Protein AF-A0A3M2X7N0-F1 (afdb_monomer)

InterPro domains:
  IPR009057 Homedomain-like superfamily [SSF46689] (22-74)
  IPR030828 TyrR-like, helix-turn-helix domain [PF18024] (26-74)

Sequence (74 aa):
AAERFALGLELELEGGDAEQAPPPGGGLSDQVESFERALIAAELARPHSSVRSLAEALGVPRKTLHDKLRKHGL

Secondary structure (DSSP, 8-state):
-------S-SS--S------PPP-SSSHHHHHHHHHHHHHHHHHTS--SSHHHHHHHTTS-HHHHHHHHHHHT-

Foldseek 3Di:
DDDDDDDDPPDDPDDDPPVPPDPQPDDPVSVVLVVLLVVLVVLVVDDDPDCVRSCVVVVHDSVVVVVSCVVNVD

Structure (mmCIF, N/CA/C/O backbone):
data_AF-A0A3M2X7N0-F1
#
_entry.id   AF-A0A3M2X7N0-F1
#
loop_
_atom_site.group_PDB
_atom_site.id
_atom_site.type_symbol
_atom_site.label_atom_id
_atom_site.label_alt_id
_atom_site.label_comp_id
_atom_site.label_asym_id
_atom_site.label_entity_id
_atom_site.label_seq_id
_atom_site.pdbx_PDB_ins_code
_atom_site.Cartn_x
_atom_site.Cartn_y
_atom_site.Cartn_z
_atom_site.occupancy
_atom_site.B_iso_or_equiv
_atom_site.auth_seq_id
_atom_site.auth_comp_id
_atom_site.auth_asym_id
_atom_site.auth_atom_id
_atom_site.pdbx_PDB_model_num
ATOM 1 N N . ALA A 1 1 ? -15.136 32.598 10.227 1.00 39.38 1 ALA A N 1
ATOM 2 C CA . ALA A 1 1 ? -16.191 31.770 9.612 1.00 39.38 1 ALA A CA 1
ATOM 3 C C . ALA A 1 1 ? -15.504 30.683 8.797 1.00 39.38 1 ALA A C 1
ATOM 5 O O . ALA A 1 1 ? -14.516 31.001 8.149 1.00 39.38 1 ALA A O 1
ATOM 6 N N . ALA A 1 2 ? -15.936 29.426 8.898 1.00 42.22 2 ALA A N 1
ATOM 7 C CA . ALA A 1 2 ? -15.372 28.312 8.135 1.00 42.22 2 ALA A CA 1
ATOM 8 C C . ALA A 1 2 ? -16.529 27.580 7.449 1.00 42.22 2 ALA A C 1
ATOM 10 O O . ALA A 1 2 ? -17.419 27.069 8.127 1.00 42.22 2 ALA A O 1
ATOM 11 N N . GLU A 1 3 ? -16.538 27.590 6.121 1.00 48.84 3 GLU A N 1
ATOM 12 C CA . GLU A 1 3 ? -17.586 26.984 5.302 1.00 48.84 3 GLU A CA 1
ATOM 13 C C . GLU A 1 3 ? -17.178 25.546 4.951 1.00 48.84 3 GLU A C 1
ATOM 15 O O . GLU A 1 3 ? -16.097 25.308 4.411 1.00 48.84 3 GLU A O 1
ATOM 20 N N . ARG A 1 4 ? -18.021 24.568 5.307 1.00 57.12 4 ARG A N 1
ATOM 21 C CA . ARG A 1 4 ? -17.872 23.163 4.901 1.00 57.12 4 ARG A CA 1
ATOM 22 C C . ARG A 1 4 ? -18.582 22.961 3.566 1.00 57.12 4 ARG A C 1
ATOM 24 O O . ARG A 1 4 ? -19.807 22.972 3.525 1.00 57.12 4 ARG A O 1
ATOM 31 N N . PHE A 1 5 ? -17.821 22.699 2.511 1.00 54.47 5 PHE A N 1
ATOM 32 C CA . PHE A 1 5 ? -18.347 22.140 1.267 1.00 54.47 5 PHE A CA 1
ATOM 33 C C . PHE A 1 5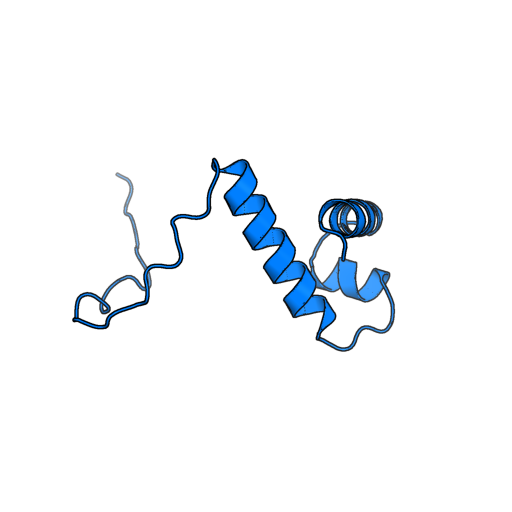 ? -18.292 20.609 1.343 1.00 54.47 5 PHE A C 1
ATOM 35 O O . PHE A 1 5 ? -17.211 20.024 1.309 1.00 54.47 5 PHE A O 1
ATOM 42 N N . ALA A 1 6 ? -19.451 19.960 1.461 1.00 62.22 6 ALA A N 1
ATOM 43 C CA . ALA A 1 6 ? -19.591 18.520 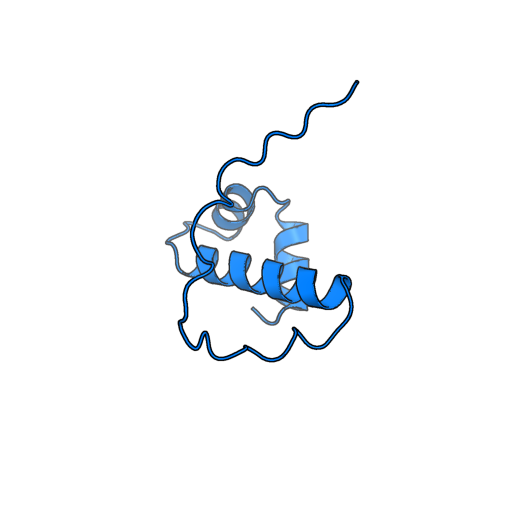1.269 1.00 62.22 6 ALA A CA 1
ATOM 44 C C . ALA A 1 6 ? -19.950 18.263 -0.202 1.00 62.22 6 ALA A C 1
ATOM 46 O O . ALA A 1 6 ? -21.103 18.386 -0.602 1.00 62.22 6 ALA A O 1
ATOM 47 N N . LEU A 1 7 ? -18.951 17.952 -1.025 1.00 57.19 7 LEU A N 1
ATOM 48 C CA . LEU A 1 7 ? -19.173 17.442 -2.377 1.00 57.19 7 LEU A CA 1
ATOM 49 C C . LEU A 1 7 ? -19.419 15.930 -2.281 1.00 57.19 7 LEU A C 1
ATOM 51 O O . LEU A 1 7 ? -18.494 15.186 -1.969 1.00 57.19 7 LEU A O 1
ATOM 55 N N . GLY A 1 8 ? -20.657 15.494 -2.548 1.00 58.75 8 GLY A N 1
ATOM 56 C CA . GLY A 1 8 ? -20.975 14.087 -2.838 1.00 58.75 8 GLY A CA 1
ATOM 57 C C . GLY A 1 8 ? -21.607 13.254 -1.717 1.00 58.75 8 GLY A C 1
ATOM 58 O O . GLY A 1 8 ? -21.394 12.050 -1.694 1.00 58.75 8 GLY A O 1
ATOM 59 N N . LEU A 1 9 ? -22.366 13.859 -0.796 1.00 52.16 9 LEU A N 1
ATOM 60 C CA . LEU A 1 9 ? -23.091 13.135 0.267 1.00 52.16 9 LEU A CA 1
ATOM 61 C C . LEU A 1 9 ? -24.599 13.431 0.268 1.00 52.16 9 LEU A C 1
ATOM 63 O O . LEU A 1 9 ? -25.253 13.372 1.305 1.00 52.16 9 LEU A O 1
ATOM 67 N N . GLU A 1 10 ? -25.153 13.752 -0.899 1.00 54.94 10 GLU A N 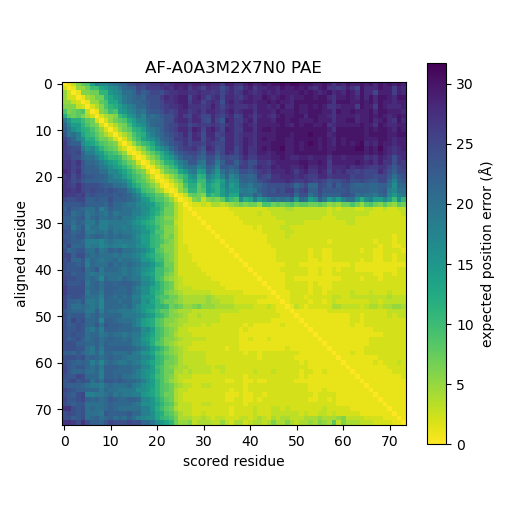1
ATOM 68 C CA . GLU A 1 10 ? -26.595 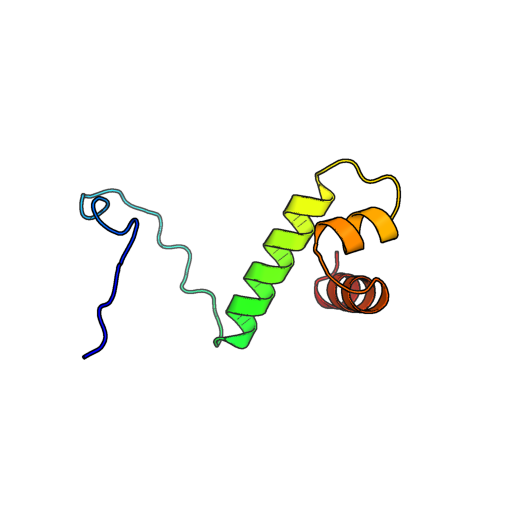13.705 -1.117 1.00 54.94 10 GLU A CA 1
ATOM 69 C C . GLU A 1 10 ? -26.912 12.499 -1.998 1.00 54.94 10 GLU A C 1
ATOM 71 O O . GLU A 1 10 ? -26.340 12.368 -3.076 1.00 54.94 10 GLU A O 1
ATOM 76 N N . LEU A 1 11 ? -27.847 11.675 -1.514 1.00 52.75 11 LEU A N 1
ATOM 77 C C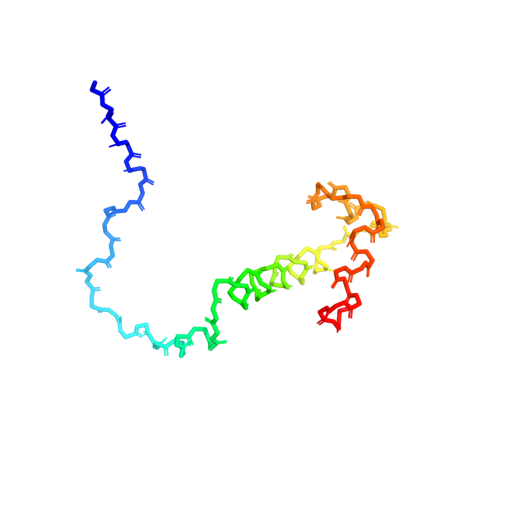A . LEU A 1 11 ? -28.462 10.502 -2.149 1.00 52.75 11 LEU A CA 1
ATOM 78 C C . LEU A 1 11 ? -27.734 9.168 -1.958 1.00 52.75 11 LEU A C 1
ATOM 80 O O . LEU A 1 11 ? -27.197 8.609 -2.899 1.00 52.75 11 LEU A O 1
ATOM 84 N N . GLU A 1 12 ? -27.838 8.619 -0.747 1.00 49.66 12 GLU A N 1
ATOM 85 C CA . GLU A 1 12 ? -28.067 7.177 -0.534 1.00 49.66 12 GLU A CA 1
ATOM 86 C C . GLU A 1 12 ? -28.644 6.962 0.882 1.00 49.66 12 GLU A C 1
ATOM 88 O O . GLU A 1 12 ? -28.122 6.248 1.731 1.00 49.66 12 GLU A O 1
ATOM 93 N N . LEU A 1 13 ? -29.748 7.661 1.165 1.00 54.09 13 LEU A N 1
ATOM 94 C CA . LEU A 1 13 ? -30.646 7.367 2.286 1.00 54.09 13 LEU A CA 1
ATOM 95 C C . LEU A 1 13 ? -31.940 6.762 1.727 1.00 54.09 13 LEU A C 1
ATOM 97 O O . LEU A 1 13 ? -33.021 7.278 1.980 1.00 54.09 13 LEU A O 1
ATOM 101 N N . GLU A 1 14 ? -31.840 5.693 0.934 1.00 48.78 14 GLU A N 1
ATOM 102 C CA . GLU A 1 14 ? -33.016 4.899 0.565 1.00 48.78 14 GLU A CA 1
ATOM 103 C C . GLU A 1 14 ? -32.659 3.414 0.400 1.00 48.78 14 GLU A C 1
ATOM 105 O O . GLU A 1 14 ? -32.233 2.956 -0.653 1.00 48.78 14 GLU A O 1
ATOM 110 N N . GLY A 1 15 ? -32.816 2.672 1.500 1.00 51.81 15 GLY A N 1
ATOM 111 C CA . GLY A 1 15 ? -33.375 1.317 1.500 1.00 51.81 15 GLY A CA 1
ATOM 112 C C . GLY A 1 15 ? -32.774 0.265 0.567 1.00 51.81 15 GLY A C 1
ATOM 113 O O . GLY A 1 15 ? -33.505 -0.326 -0.222 1.00 51.81 15 GLY A O 1
ATOM 114 N N . GLY A 1 16 ? -31.497 -0.065 0.738 1.00 40.41 16 GLY A N 1
ATOM 115 C CA . GLY A 1 16 ? -30.963 -1.359 0.319 1.00 40.41 16 GLY A CA 1
ATOM 116 C C . GLY A 1 16 ? -30.243 -2.003 1.491 1.00 40.41 16 GLY A C 1
ATOM 117 O O . GLY A 1 16 ? -29.429 -1.337 2.127 1.00 40.41 16 GLY A O 1
ATOM 118 N N . ASP A 1 17 ? -30.547 -3.269 1.782 1.00 48.12 17 ASP A N 1
ATOM 119 C CA . ASP A 1 17 ? -29.723 -4.176 2.587 1.00 48.12 17 ASP A CA 1
ATOM 120 C C . ASP A 1 17 ? -28.299 -4.215 2.002 1.00 48.12 17 ASP A C 1
ATOM 122 O O . ASP A 1 17 ? -27.906 -5.127 1.274 1.00 48.12 17 ASP A O 1
ATOM 126 N N . ALA A 1 18 ? -27.505 -3.187 2.290 1.00 51.88 18 ALA A N 1
ATOM 127 C CA . ALA A 1 18 ? -26.068 -3.293 2.264 1.00 51.88 18 ALA A CA 1
ATOM 128 C C . ALA A 1 18 ? -25.758 -4.189 3.452 1.00 51.88 18 ALA A C 1
ATOM 130 O O . ALA A 1 18 ? -25.707 -3.711 4.587 1.00 51.88 18 ALA A O 1
ATOM 131 N N . GLU A 1 19 ? -25.677 -5.493 3.173 1.00 48.59 19 GLU A N 1
ATOM 132 C CA . GLU A 1 19 ? -25.065 -6.506 4.018 1.00 48.59 19 GLU A CA 1
ATOM 133 C C . GLU A 1 19 ? -23.977 -5.814 4.826 1.00 48.59 19 GLU A C 1
ATOM 135 O O . GLU A 1 19 ? -22.962 -5.380 4.273 1.00 48.59 19 GLU A O 1
ATOM 140 N N . GLN A 1 20 ? -24.290 -5.551 6.099 1.00 50.19 20 GLN A N 1
ATOM 141 C CA . GLN A 1 20 ? -23.419 -4.813 6.989 1.00 50.19 20 GLN A CA 1
ATOM 142 C C . GLN A 1 20 ? -22.194 -5.694 7.138 1.00 50.19 20 GLN A C 1
ATOM 144 O O . GLN A 1 20 ? -22.164 -6.595 7.977 1.00 50.19 20 GLN A O 1
ATOM 149 N N . ALA A 1 21 ? -21.201 -5.463 6.275 1.00 58.06 21 ALA A N 1
ATOM 150 C CA . ALA A 1 21 ? -19.867 -5.972 6.468 1.00 58.06 21 ALA A CA 1
ATOM 151 C C . ALA A 1 21 ? -19.554 -5.661 7.934 1.00 58.06 21 ALA A C 1
ATOM 153 O O . ALA A 1 21 ? -19.738 -4.503 8.341 1.00 58.06 21 ALA A O 1
ATOM 154 N N . PRO A 1 22 ? -19.223 -6.682 8.749 1.00 58.41 22 PRO A N 1
ATOM 155 C CA . PRO A 1 22 ? -19.048 -6.494 10.178 1.00 58.41 22 PRO A CA 1
ATOM 156 C C . PRO A 1 22 ? -18.152 -5.274 10.381 1.00 58.41 22 PRO A C 1
ATOM 158 O O . PRO A 1 22 ? -17.200 -5.122 9.602 1.00 58.41 22 PRO A O 1
ATOM 161 N N . PRO A 1 23 ? -18.469 -4.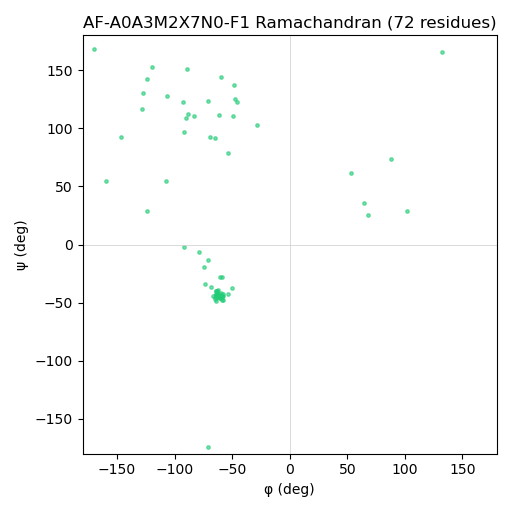385 11.349 1.00 58.75 23 PRO A N 1
ATOM 162 C CA . PRO A 1 23 ? -17.668 -3.190 11.576 1.00 58.75 23 PRO A CA 1
ATOM 163 C C . PRO A 1 23 ? -16.217 -3.652 11.601 1.00 58.75 23 PRO A C 1
ATOM 165 O O . PRO A 1 23 ? -15.953 -4.627 12.315 1.00 58.75 23 PRO A O 1
ATOM 168 N N . PRO A 1 24 ? -15.334 -3.075 10.762 1.00 59.72 24 PRO A N 1
ATOM 169 C CA . PRO A 1 24 ? -13.984 -3.583 10.589 1.00 59.72 24 PRO A CA 1
ATOM 170 C C . PRO A 1 24 ? -13.410 -3.766 11.984 1.00 59.72 24 PRO A C 1
ATOM 172 O O . PRO A 1 24 ? -13.301 -2.803 12.743 1.00 59.72 24 PRO A O 1
ATOM 175 N N . GLY A 1 25 ? -13.224 -5.028 12.373 1.00 61.00 25 GLY A N 1
ATOM 176 C CA . GLY A 1 25 ? -12.895 -5.359 13.746 1.00 61.00 25 GLY A CA 1
ATOM 177 C C . GLY A 1 25 ? -11.568 -4.698 14.058 1.00 61.00 25 GLY A C 1
ATOM 178 O O . GLY A 1 25 ? -10.564 -5.075 13.463 1.00 61.00 25 GLY A O 1
ATOM 179 N N . GLY A 1 26 ? -11.579 -3.693 14.932 1.00 73.06 26 GLY A N 1
ATOM 180 C CA . GLY A 1 26 ? -10.366 -2.988 15.313 1.00 73.06 26 GLY A CA 1
ATOM 181 C C . GLY A 1 26 ? -10.454 -1.464 15.287 1.00 73.06 26 GLY A C 1
ATOM 182 O O . GLY A 1 26 ? -11.399 -0.852 14.783 1.00 73.06 26 GLY A O 1
ATOM 183 N N . GLY A 1 27 ? -9.456 -0.839 15.906 1.00 92.88 27 GLY A N 1
ATOM 184 C CA . GLY A 1 27 ? -9.352 0.615 15.999 1.00 92.88 27 GLY A CA 1
ATOM 185 C C . GLY A 1 27 ? -9.014 1.260 14.652 1.00 92.88 27 GLY A C 1
ATOM 186 O O . GLY A 1 27 ? -8.896 0.595 13.626 1.00 92.88 27 GLY A O 1
ATOM 187 N N . LEU A 1 28 ? -8.784 2.578 14.655 1.00 91.25 28 LEU A N 1
ATOM 188 C CA . LEU A 1 28 ? -8.372 3.322 13.454 1.00 91.25 28 LEU A CA 1
ATOM 189 C C . LEU A 1 28 ? -7.174 2.671 12.740 1.00 91.25 28 LEU A C 1
ATOM 191 O O . LEU A 1 28 ? -7.132 2.652 11.515 1.00 91.25 28 LEU A O 1
ATOM 195 N N . SER A 1 29 ? -6.224 2.117 13.501 1.00 90.69 29 SER A N 1
ATOM 196 C CA . SER A 1 29 ? -5.056 1.430 12.940 1.00 90.69 29 SER A CA 1
ATOM 197 C C . SER A 1 29 ? -5.454 0.253 12.051 1.00 90.69 29 SER A C 1
ATOM 199 O O . SER A 1 29 ? -4.979 0.157 10.925 1.00 90.69 29 SER A O 1
ATOM 201 N N . ASP A 1 30 ? -6.364 -0.601 12.517 1.00 92.06 30 ASP A N 1
ATOM 202 C CA . ASP A 1 30 ? -6.776 -1.806 11.792 1.00 92.06 30 ASP A CA 1
ATOM 203 C C . ASP A 1 30 ? -7.555 -1.447 10.518 1.00 92.06 30 ASP A C 1
ATOM 205 O O . ASP A 1 30 ? -7.371 -2.052 9.461 1.00 92.06 30 ASP A O 1
ATOM 209 N N . GLN A 1 31 ? -8.367 -0.389 10.586 1.00 92.56 31 GLN A N 1
ATOM 210 C CA . GLN A 1 31 ? -9.092 0.138 9.428 1.00 92.56 31 GLN A CA 1
ATOM 211 C C . GLN A 1 31 ? -8.143 0.696 8.366 1.00 92.56 31 GLN A C 1
ATOM 213 O O . GLN A 1 31 ? -8.292 0.387 7.182 1.00 92.56 31 GLN A O 1
ATOM 218 N N . VAL A 1 32 ? -7.141 1.475 8.784 1.00 95.06 32 VAL A N 1
ATOM 219 C CA . VAL A 1 32 ? -6.102 1.989 7.883 1.00 95.06 32 VAL A CA 1
ATOM 220 C C . VAL A 1 32 ? -5.327 0.832 7.255 1.00 95.06 32 VAL A C 1
ATOM 222 O O . VAL A 1 32 ? -5.113 0.839 6.049 1.00 95.06 32 VAL A O 1
ATOM 225 N N . GLU A 1 33 ? -4.968 -0.197 8.023 1.00 94.12 33 GLU A N 1
ATOM 226 C CA . GLU A 1 33 ? -4.259 -1.368 7.497 1.00 94.12 33 GLU A CA 1
ATOM 227 C C . GLU A 1 33 ? -5.079 -2.157 6.473 1.00 94.12 33 GLU A C 1
ATOM 229 O O . GLU A 1 33 ? -4.547 -2.550 5.433 1.00 94.12 33 GLU A O 1
ATOM 234 N N . SER A 1 34 ? -6.372 -2.364 6.733 1.00 93.56 34 SER A N 1
ATOM 235 C CA . SER A 1 34 ? -7.282 -3.009 5.783 1.00 93.56 34 SER A CA 1
ATOM 236 C C . SER A 1 34 ? -7.388 -2.209 4.483 1.00 93.56 34 SER A C 1
ATOM 238 O O . SER A 1 34 ? -7.308 -2.774 3.389 1.00 93.56 34 SER A O 1
ATOM 240 N N . PHE A 1 35 ? -7.529 -0.887 4.595 1.00 95.69 35 PHE A N 1
ATOM 241 C CA . PHE A 1 35 ? -7.610 0.005 3.444 1.00 95.69 35 PHE A CA 1
ATOM 242 C C . PHE A 1 35 ? -6.307 0.017 2.632 1.00 95.69 35 PHE A C 1
ATOM 244 O O . PHE A 1 35 ? -6.335 -0.149 1.413 1.00 95.69 35 PHE A O 1
ATOM 251 N N . GLU A 1 36 ? -5.155 0.133 3.296 1.00 96.94 36 GLU A N 1
ATOM 252 C CA . GLU A 1 36 ? -3.843 0.067 2.646 1.00 96.94 36 GLU A CA 1
ATOM 253 C C . GLU A 1 36 ? -3.642 -1.266 1.916 1.00 96.94 36 GLU A C 1
ATOM 255 O O . GLU A 1 36 ? -3.226 -1.276 0.755 1.00 96.94 36 GLU A O 1
ATOM 260 N N . ARG A 1 37 ? -3.991 -2.392 2.553 1.00 97.44 37 ARG A N 1
ATOM 261 C CA . ARG A 1 37 ? -3.931 -3.717 1.924 1.00 97.44 37 ARG A CA 1
ATOM 262 C C . ARG A 1 37 ? -4.795 -3.780 0.665 1.00 97.44 37 ARG A C 1
ATOM 264 O O . ARG A 1 37 ? -4.341 -4.315 -0.346 1.00 97.44 37 ARG A O 1
ATOM 271 N N . ALA A 1 38 ? -6.017 -3.250 0.716 1.00 96.81 38 ALA A N 1
ATOM 272 C CA . ALA A 1 38 ? -6.928 -3.240 -0.425 1.00 96.81 38 ALA A CA 1
ATOM 273 C C . ALA A 1 38 ? -6.375 -2.412 -1.596 1.00 96.81 38 ALA A C 1
ATOM 275 O O . ALA A 1 38 ? -6.398 -2.882 -2.733 1.00 96.81 38 ALA A O 1
ATOM 276 N N . LEU A 1 39 ? -5.814 -1.228 -1.327 1.00 97.81 39 LEU A N 1
ATOM 277 C CA . LEU A 1 39 ? -5.197 -0.388 -2.358 1.00 97.81 39 LEU A CA 1
ATOM 278 C C . LEU A 1 39 ? -3.989 -1.062 -3.014 1.00 97.81 39 LEU A C 1
ATOM 280 O O . LEU A 1 39 ? -3.878 -1.067 -4.238 1.00 97.81 39 LEU A O 1
ATOM 284 N N . ILE A 1 40 ? -3.103 -1.668 -2.217 1.00 97.38 40 ILE A N 1
ATOM 285 C CA . ILE A 1 40 ? -1.924 -2.362 -2.750 1.00 97.38 40 ILE A CA 1
ATOM 286 C C . ILE A 1 40 ? -2.352 -3.564 -3.600 1.00 97.38 40 ILE A C 1
ATOM 288 O O . ILE A 1 40 ? -1.822 -3.756 -4.691 1.00 97.38 40 ILE A O 1
ATOM 292 N N . ALA A 1 41 ? -3.329 -4.351 -3.139 1.00 97.81 41 ALA A N 1
ATOM 293 C CA . ALA A 1 41 ? -3.849 -5.494 -3.887 1.00 97.81 41 ALA A CA 1
ATOM 294 C C . ALA A 1 41 ? -4.519 -5.075 -5.209 1.00 97.81 41 ALA A C 1
ATOM 296 O O . ALA A 1 41 ? -4.304 -5.715 -6.238 1.00 97.81 41 ALA A O 1
ATOM 297 N N . ALA A 1 42 ? -5.289 -3.984 -5.200 1.00 97.69 42 ALA A N 1
ATOM 298 C CA . ALA A 1 42 ? -5.912 -3.442 -6.404 1.00 97.69 42 ALA A CA 1
ATOM 299 C C . ALA A 1 42 ? -4.867 -2.967 -7.426 1.00 97.69 42 ALA A C 1
ATOM 301 O O . ALA A 1 42 ? -5.020 -3.201 -8.624 1.00 97.69 42 ALA A O 1
ATOM 302 N N . GLU A 1 43 ? -3.788 -2.333 -6.965 1.00 98.12 43 GLU A N 1
ATOM 303 C CA . GLU A 1 43 ? -2.723 -1.862 -7.849 1.00 98.12 43 GLU A CA 1
ATOM 304 C C . GLU A 1 43 ? -1.851 -3.012 -8.377 1.00 98.12 43 GLU A C 1
ATOM 306 O O . GLU A 1 43 ? -1.442 -2.983 -9.536 1.00 98.12 43 GLU A O 1
ATOM 311 N N . LEU A 1 44 ? -1.631 -4.066 -7.580 1.00 96.56 44 LEU A N 1
ATOM 312 C CA . LEU A 1 44 ? -0.960 -5.303 -8.007 1.00 96.56 44 LEU A CA 1
ATOM 313 C C . LEU A 1 44 ? -1.698 -6.029 -9.141 1.00 96.56 44 LEU A C 1
ATOM 315 O O . LEU A 1 44 ? -1.061 -6.719 -9.934 1.00 96.56 44 LEU A O 1
ATOM 319 N N . ALA A 1 45 ? -3.022 -5.878 -9.237 1.00 97.44 45 ALA A N 1
ATOM 320 C CA . ALA A 1 45 ? -3.808 -6.446 -10.332 1.00 97.44 45 ALA A CA 1
ATOM 321 C C . ALA A 1 45 ? -3.571 -5.731 -11.678 1.00 97.44 45 ALA A C 1
ATOM 323 O O . ALA A 1 45 ? -3.966 -6.241 -12.729 1.00 97.44 45 ALA A O 1
ATOM 324 N N . ARG A 1 46 ? -2.933 -4.554 -11.669 1.00 97.56 46 ARG A N 1
ATOM 325 C CA . ARG A 1 46 ? -2.562 -3.809 -12.877 1.00 97.56 46 ARG A CA 1
ATOM 326 C C . ARG A 1 46 ? -1.171 -4.236 -13.364 1.00 97.56 46 ARG A C 1
ATOM 328 O O . ARG A 1 46 ? -0.322 -4.629 -12.565 1.00 97.56 46 ARG A O 1
ATOM 335 N N . PRO A 1 47 ? -0.893 -4.154 -14.675 1.00 97.25 47 PRO A N 1
ATOM 336 C CA . PRO A 1 47 ? 0.422 -4.488 -15.203 1.00 97.25 47 PRO A CA 1
ATOM 337 C C . PRO A 1 47 ? 1.464 -3.433 -14.808 1.00 97.25 47 PRO A C 1
ATOM 339 O O . PRO A 1 47 ? 1.341 -2.262 -15.160 1.00 97.25 47 PRO A O 1
ATOM 342 N N . HIS A 1 48 ? 2.535 -3.877 -14.148 1.00 97.06 48 HIS A N 1
ATOM 343 C CA . HIS A 1 48 ? 3.703 -3.062 -13.801 1.00 97.06 48 HIS A CA 1
ATOM 344 C C . HIS A 1 48 ? 4.973 -3.698 -14.356 1.00 97.06 48 HIS A C 1
ATOM 346 O O . HIS A 1 48 ? 5.144 -4.913 -14.316 1.00 97.06 48 HIS A O 1
ATOM 352 N N . SER A 1 49 ? 5.909 -2.878 -14.829 1.00 96.31 49 SER A N 1
ATOM 353 C CA . SER A 1 49 ? 7.197 -3.363 -15.349 1.00 96.31 49 SER A CA 1
ATOM 354 C C . SER A 1 49 ? 8.159 -3.825 -14.247 1.00 96.31 49 SER A C 1
ATOM 356 O O . SER A 1 49 ? 9.130 -4.529 -14.514 1.00 96.31 49 SER A O 1
ATOM 358 N N . SER A 1 50 ? 7.932 -3.386 -13.005 1.00 96.75 50 SER A N 1
ATOM 359 C CA . SER A 1 50 ? 8.752 -3.712 -11.838 1.00 96.75 50 SER A CA 1
ATOM 360 C C . SER A 1 50 ? 8.086 -3.253 -10.536 1.00 96.75 50 SER A C 1
ATOM 362 O O . SER A 1 50 ? 7.189 -2.411 -10.544 1.00 96.75 50 SER A O 1
ATOM 364 N N . VAL A 1 51 ? 8.616 -3.699 -9.391 1.00 94.88 51 VAL A N 1
ATOM 365 C CA . VAL A 1 51 ? 8.226 -3.190 -8.057 1.00 94.88 51 VAL A CA 1
ATOM 366 C C . VAL A 1 51 ? 8.467 -1.681 -7.925 1.00 94.88 51 VAL A C 1
ATOM 368 O O . VAL A 1 51 ? 7.771 -0.997 -7.183 1.00 94.88 51 VAL A O 1
ATOM 371 N N . ARG A 1 52 ? 9.447 -1.135 -8.658 1.00 97.44 52 ARG A N 1
ATOM 372 C CA . ARG A 1 52 ? 9.668 0.314 -8.716 1.00 97.44 52 ARG A CA 1
ATOM 373 C C . ARG A 1 52 ? 8.476 1.032 -9.344 1.00 97.44 52 ARG A C 1
ATOM 375 O O . ARG A 1 52 ? 8.013 1.996 -8.755 1.00 97.44 52 ARG A O 1
ATOM 382 N N . SER A 1 53 ? 8.002 0.541 -10.490 1.00 98.12 53 SER A N 1
ATOM 383 C CA . SER A 1 53 ? 6.832 1.087 -11.190 1.00 98.12 53 SER A CA 1
ATOM 384 C C . SER A 1 53 ? 5.594 1.062 -10.293 1.00 98.12 53 SER A C 1
ATOM 386 O O . SER A 1 53 ? 4.890 2.057 -10.197 1.00 98.12 53 SER A O 1
ATOM 388 N N . LEU A 1 54 ? 5.387 -0.039 -9.565 1.00 98.19 54 LEU A N 1
ATOM 389 C CA . LEU A 1 54 ? 4.300 -0.161 -8.592 1.00 98.19 54 LEU A CA 1
ATOM 390 C C . LEU A 1 54 ? 4.423 0.863 -7.448 1.00 98.19 54 LEU A C 1
ATOM 392 O O . LEU A 1 54 ? 3.447 1.508 -7.080 1.00 98.19 54 LEU A O 1
ATOM 396 N N . ALA A 1 55 ? 5.624 1.038 -6.889 1.00 98.06 55 ALA A N 1
ATOM 397 C CA . ALA A 1 55 ? 5.868 2.011 -5.823 1.00 98.06 55 ALA A CA 1
ATOM 398 C C . ALA A 1 55 ? 5.642 3.458 -6.293 1.00 98.06 55 ALA A C 1
ATOM 400 O O . ALA A 1 55 ? 5.060 4.255 -5.562 1.00 98.06 55 ALA A O 1
ATOM 401 N N . GLU A 1 56 ? 6.070 3.777 -7.518 1.00 98.25 56 GLU A N 1
ATOM 402 C CA . GLU A 1 56 ? 5.829 5.072 -8.160 1.00 98.25 56 GLU A CA 1
ATOM 403 C C . GLU A 1 56 ? 4.329 5.309 -8.396 1.00 98.25 56 GLU A C 1
ATOM 405 O O . GLU A 1 56 ? 3.839 6.385 -8.061 1.00 98.25 56 GLU A O 1
ATOM 410 N N . ALA A 1 57 ? 3.584 4.301 -8.869 1.00 98.06 57 ALA A N 1
ATOM 411 C CA . ALA A 1 57 ? 2.132 4.383 -9.056 1.00 98.06 57 ALA A CA 1
ATOM 412 C C . ALA A 1 57 ? 1.375 4.622 -7.737 1.00 98.06 57 ALA A C 1
ATOM 414 O O . ALA A 1 57 ? 0.444 5.421 -7.687 1.00 98.06 57 ALA A O 1
ATOM 415 N N . LEU A 1 58 ? 1.817 3.982 -6.650 1.00 97.56 58 LEU A N 1
ATOM 416 C CA . LEU A 1 58 ? 1.269 4.178 -5.304 1.00 97.56 58 LEU A CA 1
ATOM 417 C C . LEU A 1 58 ? 1.781 5.453 -4.610 1.00 97.56 58 LEU A C 1
ATOM 419 O O . LEU A 1 58 ? 1.326 5.772 -3.513 1.00 97.56 58 LEU A O 1
ATOM 423 N N . GLY A 1 59 ? 2.742 6.170 -5.200 1.00 98.12 59 GLY A N 1
ATOM 424 C CA . GLY A 1 59 ? 3.311 7.390 -4.624 1.00 98.12 59 GLY A CA 1
ATOM 425 C C . GLY A 1 59 ? 4.132 7.169 -3.348 1.00 98.12 59 GLY A C 1
ATOM 426 O O . GLY A 1 59 ? 4.257 8.082 -2.533 1.00 98.12 59 GLY A O 1
ATOM 427 N N . VAL A 1 60 ? 4.697 5.972 -3.148 1.00 97.94 60 VAL A N 1
ATOM 428 C CA . VAL A 1 60 ? 5.465 5.618 -1.942 1.00 97.94 60 VAL A CA 1
ATOM 429 C C . VAL A 1 60 ? 6.912 5.232 -2.265 1.00 97.94 60 VAL A C 1
ATOM 431 O O . VAL A 1 60 ? 7.202 4.701 -3.338 1.00 97.94 60 VAL A O 1
ATOM 434 N N . PRO A 1 61 ? 7.865 5.422 -1.333 1.00 98.44 61 PRO A N 1
ATOM 435 C CA . PRO A 1 61 ? 9.214 4.901 -1.507 1.00 98.44 61 PRO A CA 1
ATOM 436 C C . PRO A 1 61 ? 9.220 3.375 -1.661 1.00 98.44 61 PRO A C 1
ATOM 438 O O . PRO A 1 61 ? 8.503 2.658 -0.964 1.00 98.44 61 PRO A O 1
ATOM 441 N N . ARG A 1 62 ? 10.120 2.847 -2.501 1.00 97.94 62 ARG A N 1
ATOM 442 C CA . ARG A 1 62 ? 10.255 1.394 -2.735 1.00 97.94 62 ARG A CA 1
ATOM 443 C C . ARG A 1 62 ? 10.436 0.584 -1.453 1.00 97.94 62 ARG A C 1
ATOM 445 O O . ARG A 1 6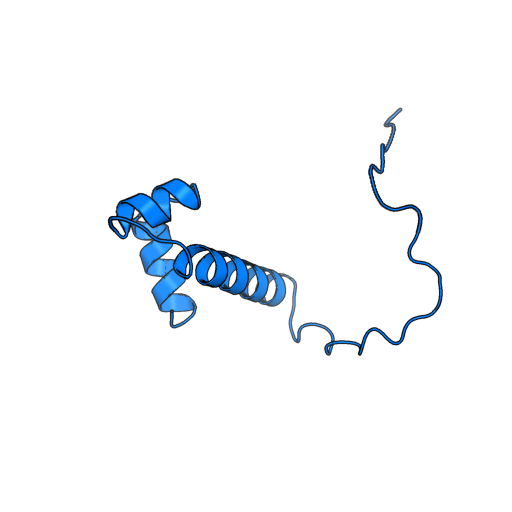2 ? 9.850 -0.483 -1.315 1.00 97.94 62 ARG A O 1
ATOM 452 N N . LYS A 1 63 ? 11.259 1.082 -0.523 1.00 98.12 63 LYS A N 1
ATOM 453 C CA . LYS A 1 63 ? 11.481 0.430 0.775 1.00 98.12 63 LYS A CA 1
ATOM 454 C C . LYS A 1 63 ? 10.171 0.338 1.564 1.00 98.12 63 LYS A C 1
ATOM 456 O O . LYS A 1 63 ? 9.839 -0.735 2.046 1.00 98.12 63 LYS A O 1
ATOM 461 N N . THR A 1 64 ? 9.407 1.429 1.612 1.00 97.94 64 THR A N 1
ATOM 462 C CA . THR A 1 64 ? 8.097 1.483 2.272 1.00 97.94 64 THR A CA 1
ATOM 463 C C . THR A 1 64 ? 7.114 0.495 1.658 1.00 97.94 64 THR A C 1
ATOM 465 O O . THR A 1 64 ? 6.437 -0.209 2.398 1.00 97.94 64 THR A O 1
ATOM 468 N N . LEU A 1 65 ? 7.062 0.388 0.324 1.00 98.06 65 LEU A N 1
ATOM 469 C CA . LEU A 1 65 ? 6.231 -0.620 -0.335 1.00 98.06 65 LEU A CA 1
ATOM 470 C C . LEU A 1 65 ? 6.642 -2.041 0.072 1.00 98.06 65 LEU A C 1
ATOM 472 O O . LEU A 1 65 ? 5.779 -2.836 0.420 1.00 98.06 65 LEU A O 1
ATOM 476 N N . HIS A 1 66 ? 7.941 -2.358 0.082 1.00 97.81 66 HIS A N 1
ATOM 477 C CA . HIS A 1 66 ? 8.418 -3.671 0.532 1.00 97.81 66 HIS A CA 1
ATOM 478 C C . HIS A 1 66 ? 8.007 -3.985 1.973 1.00 97.81 66 HIS A C 1
ATOM 480 O O . HIS A 1 66 ? 7.551 -5.094 2.253 1.00 97.81 66 HIS A O 1
ATOM 486 N N . ASP A 1 67 ? 8.152 -3.016 2.875 1.00 98.00 67 ASP A N 1
ATOM 487 C CA . ASP A 1 67 ? 7.770 -3.179 4.276 1.00 98.00 67 ASP A CA 1
ATOM 488 C C . ASP A 1 67 ? 6.248 -3.399 4.406 1.00 98.00 67 ASP A C 1
ATOM 490 O O . ASP A 1 67 ? 5.819 -4.276 5.157 1.00 98.00 67 ASP A O 1
ATOM 494 N N . LYS A 1 68 ? 5.430 -2.685 3.615 1.00 97.44 68 LYS A N 1
ATOM 495 C CA . LYS A 1 68 ? 3.968 -2.865 3.560 1.00 97.44 68 LYS A CA 1
ATOM 496 C C . LYS A 1 68 ? 3.553 -4.218 2.975 1.00 97.44 68 LYS A C 1
ATOM 498 O O . LYS A 1 68 ? 2.708 -4.882 3.565 1.00 97.44 68 LYS A O 1
ATOM 503 N N . LEU A 1 69 ? 4.163 -4.667 1.876 1.00 96.75 69 LEU A N 1
ATOM 504 C CA . LEU A 1 69 ? 3.895 -5.989 1.288 1.00 96.75 69 LEU A CA 1
ATOM 505 C C . LEU A 1 69 ? 4.164 -7.104 2.306 1.00 96.75 69 LEU A C 1
ATOM 507 O O . LEU A 1 69 ? 3.295 -7.931 2.569 1.00 96.75 69 LEU A O 1
ATOM 511 N N . ARG A 1 70 ? 5.322 -7.047 2.984 1.00 97.25 70 ARG A N 1
ATOM 512 C CA . ARG A 1 70 ? 5.660 -7.989 4.059 1.00 97.25 70 ARG A CA 1
ATOM 513 C C . ARG A 1 70 ? 4.660 -7.924 5.214 1.00 97.25 70 ARG A C 1
ATOM 515 O O . ARG A 1 70 ? 4.256 -8.973 5.703 1.00 97.25 70 ARG A O 1
ATOM 522 N N . LYS A 1 71 ? 4.279 -6.720 5.657 1.00 95.88 71 LYS A N 1
ATOM 523 C CA . LYS A 1 71 ? 3.310 -6.525 6.747 1.00 95.88 71 LYS A CA 1
ATOM 524 C C . LYS A 1 71 ? 1.946 -7.140 6.417 1.00 95.88 71 LYS A C 1
ATOM 526 O O . LYS A 1 71 ? 1.344 -7.760 7.284 1.00 95.88 71 LYS A O 1
ATOM 531 N N . HIS A 1 72 ? 1.473 -6.980 5.183 1.00 94.44 72 HIS A N 1
ATOM 532 C CA . HIS A 1 72 ? 0.146 -7.433 4.757 1.00 94.44 72 HIS A CA 1
ATOM 533 C C . HIS A 1 72 ? 0.117 -8.852 4.165 1.00 94.44 72 HIS A C 1
ATOM 535 O O . HIS A 1 72 ? -0.966 -9.333 3.824 1.00 94.44 72 HIS A O 1
ATOM 541 N N . GLY A 1 73 ? 1.272 -9.517 4.046 1.00 92.88 73 GLY A N 1
ATOM 542 C CA . GLY A 1 73 ? 1.383 -10.856 3.462 1.00 92.88 73 GLY A CA 1
ATOM 543 C C . GLY A 1 73 ? 1.017 -10.899 1.976 1.00 92.88 73 GLY A C 1
ATOM 544 O O . GLY A 1 73 ? 0.385 -11.860 1.540 1.00 92.88 73 GLY A O 1
ATOM 545 N N . LEU A 1 74 ? 1.357 -9.834 1.242 1.00 90.38 74 LEU A N 1
ATOM 546 C CA . LEU A 1 74 ? 1.141 -9.685 -0.201 1.00 90.38 74 LEU A CA 1
ATOM 547 C C . LEU A 1 74 ? 2.415 -9.987 -0.998 1.00 90.38 74 LEU A C 1
ATOM 549 O O . LEU A 1 74 ? 3.524 -9.701 -0.483 1.00 90.38 74 LEU A O 1
#

Organism: Pseudomonas syringae pv. maculicola (NCBI:txid59511)

Radius of gyration: 17.21 Å; Cα contacts (8 Å, |Δi|>4): 25; chains: 1; bounding box: 45×43×31 Å

pLDDT: mean 81.32, std 20.93, range [39.38, 98.44]

Solvent-accessible surface area (backbone atoms only — not comparable to full-atom values): 4930 Å² total; per-residue (Å²): 139,84,87,85,83,79,87,84,84,79,88,85,90,73,94,66,92,66,76,74,69,69,73,68,83,62,57,72,67,49,49,51,51,53,50,52,47,49,53,54,54,58,55,66,73,47,96,61,96,41,71,60,51,48,16,58,75,69,71,44,56,54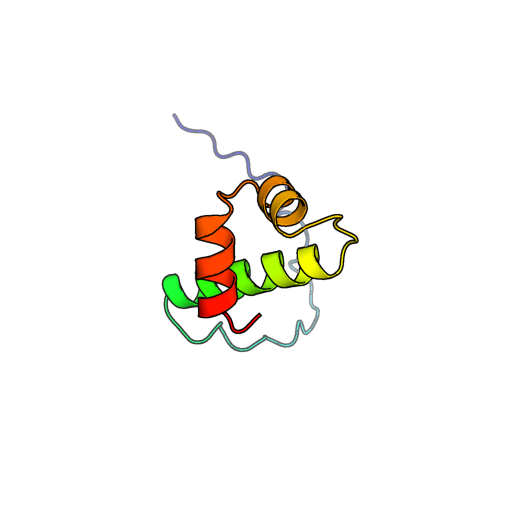,67,58,45,53,55,48,29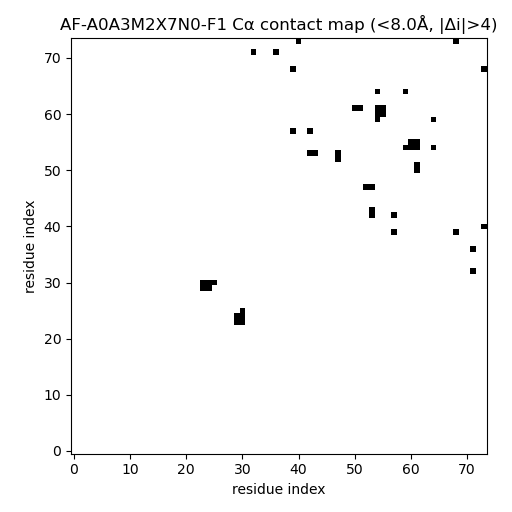,64,74,67,75,100

Mean predicted aligned error: 12.43 Å

Nearest PDB structures (foldseek):
  4fth-assembly1_A  TM=8.842E-01  e=2.986E-01  Aquifex aeolicus
  2m8g-assembly1_X  TM=7.438E-01  e=1.604E+00  Aquifex aeolicus VF5
  6p0u-assembly1_B  TM=7.917E-01  e=5.846E+00  Escherichia coli K-12